Protein AF-A0A1A8HUF0-F1 (afdb_monomer)

Structure (mmCIF, N/CA/C/O backbone):
data_AF-A0A1A8HUF0-F1
#
_entry.id   AF-A0A1A8HUF0-F1
#
loop_
_atom_site.group_PDB
_atom_site.id
_atom_site.type_symbol
_atom_site.label_atom_id
_atom_site.label_alt_id
_atom_site.label_comp_id
_atom_site.label_asym_id
_atom_site.label_entity_id
_atom_site.label_seq_id
_atom_site.pdbx_PDB_ins_code
_atom_site.Cartn_x
_atom_site.Cartn_y
_atom_site.Cartn_z
_atom_site.occupancy
_atom_site.B_iso_or_equiv
_atom_site.auth_seq_id
_atom_site.auth_comp_id
_atom_site.auth_asym_id
_atom_site.auth_atom_id
_atom_site.pdbx_PDB_model_num
ATOM 1 N N . ALA A 1 1 ? -18.114 23.692 27.454 1.00 55.59 1 ALA A N 1
ATOM 2 C CA . ALA A 1 1 ? -18.028 2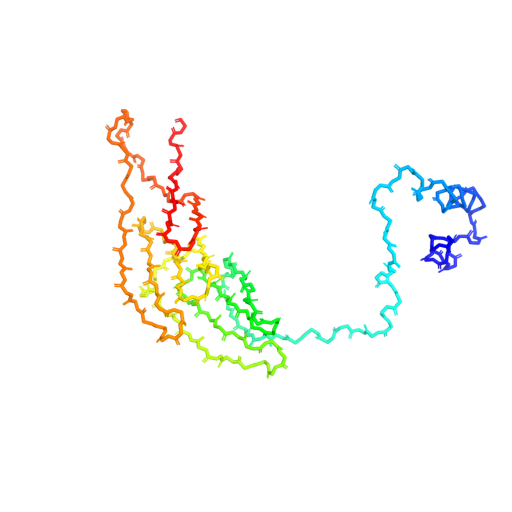3.137 28.823 1.00 55.59 1 ALA A CA 1
ATOM 3 C C . ALA A 1 1 ? -17.312 21.784 28.820 1.00 55.59 1 ALA A C 1
ATOM 5 O O . ALA A 1 1 ? -17.482 21.000 29.747 1.00 55.59 1 ALA A O 1
ATOM 6 N N . GLU A 1 2 ? -16.514 21.499 27.787 1.00 64.94 2 GLU A N 1
ATOM 7 C CA . GLU A 1 2 ? -15.823 20.215 27.661 1.00 64.94 2 GLU A CA 1
ATOM 8 C C . GLU A 1 2 ? -14.439 20.273 28.305 1.00 64.94 2 GLU A C 1
ATOM 10 O O . GLU A 1 2 ? -13.987 19.285 28.876 1.00 64.94 2 GLU A O 1
ATOM 15 N N . LEU A 1 3 ? -13.763 21.427 28.277 1.00 64.06 3 LEU A N 1
ATOM 16 C CA . LEU A 1 3 ? -12.395 21.538 28.787 1.00 64.06 3 LEU A CA 1
ATOM 17 C C . LEU A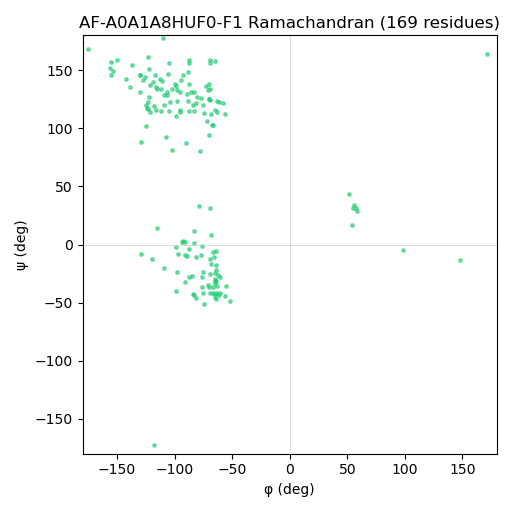 1 3 ? -12.330 21.424 30.315 1.00 64.06 3 LEU A C 1
ATOM 19 O O . LEU A 1 3 ? -11.409 20.805 30.847 1.00 64.06 3 LEU A O 1
ATOM 23 N N . GLN A 1 4 ? -13.320 21.966 31.031 1.00 59.22 4 GLN A N 1
ATOM 24 C CA . GLN A 1 4 ? -13.385 21.842 32.491 1.00 59.22 4 GLN A CA 1
ATOM 25 C C . GLN A 1 4 ? -13.632 20.412 32.968 1.00 59.22 4 GLN A C 1
ATOM 27 O O . GLN A 1 4 ? -13.014 19.979 33.940 1.00 59.22 4 GLN A O 1
ATOM 32 N N . GLN A 1 5 ? -14.534 19.693 32.297 1.00 61.38 5 GLN A N 1
ATOM 33 C CA . GLN A 1 5 ? -14.878 18.314 32.645 1.00 61.38 5 GLN A CA 1
ATOM 34 C C . GLN A 1 5 ? -13.690 17.376 32.404 1.00 61.38 5 GLN A C 1
ATOM 36 O O . GLN A 1 5 ? -13.431 16.493 33.216 1.00 61.38 5 GLN A O 1
ATOM 41 N N . ARG A 1 6 ? -12.907 17.634 31.348 1.00 64.12 6 ARG A N 1
ATOM 42 C CA . ARG A 1 6 ? -11.728 16.839 30.965 1.00 64.12 6 ARG A CA 1
ATOM 43 C C . ARG A 1 6 ? -10.545 16.924 31.931 1.00 64.12 6 ARG A C 1
ATOM 45 O O . ARG A 1 6 ? -9.652 16.089 31.851 1.00 64.12 6 ARG A O 1
ATOM 52 N N . LEU A 1 7 ? -10.502 17.920 32.815 1.00 64.44 7 LEU A N 1
ATOM 53 C CA . LEU A 1 7 ? -9.370 18.161 33.718 1.00 64.44 7 LEU A CA 1
ATOM 54 C C . LEU A 1 7 ? -9.737 17.975 35.203 1.00 64.44 7 LEU A C 1
ATOM 56 O O . LEU A 1 7 ? -8.982 18.383 36.087 1.00 64.44 7 LEU A O 1
ATOM 60 N N . LEU A 1 8 ? -10.882 17.360 35.516 1.00 60.31 8 LEU A N 1
ATOM 61 C CA . LEU A 1 8 ? -11.202 16.964 36.891 1.00 60.31 8 LEU A CA 1
ATOM 62 C C . LEU A 1 8 ? -10.341 15.759 37.312 1.00 60.31 8 LEU A C 1
ATOM 64 O O . LEU A 1 8 ? -10.180 14.833 36.522 1.00 60.31 8 LEU A O 1
ATOM 68 N N . PRO A 1 9 ? -9.772 15.746 38.537 1.00 57.47 9 PRO A N 1
ATOM 69 C CA . PRO A 1 9 ? -10.001 16.662 39.665 1.00 57.47 9 PRO A CA 1
ATOM 70 C C . PRO A 1 9 ? -9.032 17.865 39.735 1.00 57.47 9 PRO A C 1
ATOM 72 O O . PRO A 1 9 ? -9.100 18.666 40.661 1.00 57.47 9 PRO A O 1
ATOM 75 N N . VAL A 1 10 ? -8.122 18.035 38.773 1.00 62.53 10 VAL A N 1
ATOM 76 C CA . VAL A 1 10 ? -7.054 19.060 38.803 1.00 62.53 10 VAL A CA 1
ATOM 77 C C . VAL A 1 10 ? -7.605 20.494 38.747 1.00 62.53 10 VAL A C 1
ATOM 79 O O . VAL A 1 10 ? -7.037 21.416 39.327 1.00 62.53 10 VAL A O 1
ATOM 82 N N . VAL A 1 11 ? -8.755 20.707 38.104 1.00 62.25 11 VAL A N 1
ATOM 83 C CA . VAL A 1 11 ? -9.382 22.040 37.998 1.00 62.25 11 VAL A CA 1
ATOM 84 C C . VAL A 1 11 ? -9.924 22.547 39.339 1.00 62.25 11 VAL A C 1
ATOM 86 O O . VAL A 1 11 ? -10.020 23.760 39.536 1.00 62.25 11 VAL A O 1
ATOM 89 N N . THR A 1 12 ? -10.262 21.664 40.287 1.00 65.00 12 THR A N 1
ATOM 90 C CA . THR A 1 12 ? -10.817 22.095 41.583 1.00 65.00 12 THR A CA 1
ATOM 91 C C . THR A 1 12 ? -9.760 22.675 42.515 1.00 65.00 12 THR A C 1
ATOM 93 O O . THR A 1 12 ? -10.102 23.478 43.378 1.00 65.00 12 THR A O 1
ATOM 96 N N . SER A 1 13 ? -8.485 22.322 42.331 1.00 78.06 13 SER A N 1
ATOM 97 C CA . SER A 1 13 ? -7.373 22.834 43.141 1.00 78.06 13 SER A CA 1
ATOM 98 C C . SER A 1 13 ? -6.753 24.126 42.593 1.00 78.06 13 SER A C 1
ATOM 100 O O . SER A 1 13 ? -5.974 24.767 43.296 1.00 78.06 13 SER A O 1
ATOM 102 N N . LEU A 1 14 ? -7.106 24.549 41.369 1.00 79.50 14 LEU A N 1
ATOM 103 C CA . LEU A 1 14 ? -6.490 25.692 40.680 1.00 79.50 14 LEU A CA 1
ATOM 104 C C . LEU A 1 14 ? -7.540 26.692 40.146 1.00 79.50 14 LEU A C 1
ATOM 106 O O . LEU A 1 14 ? -7.931 26.632 38.977 1.00 79.50 14 LEU A O 1
ATOM 110 N N . PRO A 1 15 ? -7.972 27.679 40.956 1.00 77.81 15 PRO A N 1
ATOM 111 C CA . PRO A 1 15 ? -9.069 28.586 40.598 1.00 77.81 15 PRO A CA 1
ATOM 112 C C . PRO A 1 15 ? -8.766 29.503 39.401 1.00 77.81 15 PRO A C 1
ATOM 114 O O . PRO A 1 15 ? -9.666 29.808 38.621 1.00 77.81 15 PRO A O 1
ATOM 117 N N . LYS A 1 16 ? -7.503 29.905 39.201 1.00 79.50 16 LYS A N 1
ATOM 118 C CA . LYS A 1 16 ? -7.096 30.712 38.033 1.00 79.50 16 LYS A CA 1
ATOM 119 C C . LYS A 1 16 ? -7.155 29.913 36.728 1.00 79.50 16 LYS A C 1
ATOM 121 O O . LYS A 1 16 ? -7.645 30.420 35.725 1.00 79.50 16 LYS A O 1
ATOM 126 N N . LEU A 1 17 ? -6.714 28.652 36.761 1.00 77.19 17 LEU A N 1
ATOM 127 C CA . LEU A 1 17 ? -6.810 27.735 35.622 1.00 77.19 17 LEU A CA 1
ATOM 128 C C . LEU A 1 17 ? -8.278 27.469 35.272 1.00 77.19 17 LEU A C 1
ATOM 130 O O . LEU A 1 17 ? -8.655 27.517 34.108 1.00 77.19 17 LEU A O 1
ATOM 134 N N . ARG A 1 18 ? -9.128 27.275 36.288 1.00 76.50 18 ARG A N 1
ATOM 135 C CA . ARG A 1 18 ? -10.574 27.105 36.108 1.00 76.50 18 ARG A CA 1
ATOM 136 C C . ARG A 1 18 ? -11.220 28.275 35.366 1.00 76.50 18 ARG A C 1
ATOM 138 O O . ARG A 1 18 ? -12.048 28.027 34.494 1.00 76.50 18 ARG A O 1
ATOM 145 N N . HIS A 1 19 ? -10.861 29.513 35.715 1.00 78.19 19 HIS A N 1
ATOM 146 C CA . HIS A 1 19 ? -11.383 30.715 35.060 1.00 78.19 19 HIS A CA 1
ATOM 147 C C . HIS A 1 19 ? -10.961 30.788 33.591 1.00 78.19 19 HIS A C 1
ATOM 149 O O . HIS A 1 19 ? -11.802 30.976 32.719 1.00 78.19 19 HIS A O 1
ATOM 155 N N . LEU A 1 20 ? -9.679 30.549 33.314 1.00 76.56 20 LEU A N 1
ATOM 156 C CA . LEU A 1 20 ? -9.152 30.541 31.951 1.00 76.56 20 LEU A CA 1
ATOM 157 C C . LEU A 1 20 ? -9.834 29.466 31.087 1.00 76.56 20 LEU A C 1
ATOM 159 O O . LEU A 1 20 ? -10.235 29.737 29.962 1.00 76.56 20 LEU A O 1
ATOM 163 N N . LEU A 1 21 ? -10.064 28.270 31.641 1.00 72.81 21 LEU A N 1
ATOM 164 C CA . LEU A 1 21 ? -10.792 27.201 30.952 1.00 72.81 21 LEU A CA 1
ATOM 165 C C . LEU A 1 21 ? -12.267 27.556 30.682 1.00 72.81 21 LEU A C 1
ATOM 167 O O . LEU A 1 21 ? -12.787 27.139 29.651 1.00 72.81 21 LEU A O 1
ATOM 171 N N . LEU A 1 22 ? -12.936 28.332 31.555 1.00 74.81 22 LEU A N 1
ATOM 172 C CA . LEU A 1 22 ? -14.301 28.837 31.297 1.00 74.81 22 LEU A CA 1
ATOM 173 C C . LEU A 1 22 ? -14.335 29.795 30.115 1.00 74.81 22 LEU A C 1
ATOM 175 O O . LEU A 1 22 ? -15.232 29.705 29.279 1.00 74.81 22 LEU A O 1
ATOM 179 N N . GLU A 1 23 ? -13.381 30.719 30.061 1.00 75.88 23 GLU A N 1
ATOM 180 C CA . GLU A 1 23 ? -13.277 31.679 28.964 1.00 75.88 23 GLU A CA 1
ATOM 181 C C . GLU A 1 23 ? -12.963 30.958 27.650 1.00 75.88 23 GLU A C 1
ATOM 183 O O . GLU A 1 23 ? -13.629 31.201 26.644 1.00 75.88 23 GLU A O 1
ATOM 188 N N . CYS A 1 24 ? -12.058 29.973 27.672 1.00 73.00 24 CYS A N 1
ATOM 189 C CA . CYS A 1 24 ? -11.787 29.116 26.519 1.00 73.00 24 CYS A CA 1
ATOM 190 C C . CYS A 1 24 ? -13.018 28.308 26.074 1.00 73.00 24 CYS A C 1
ATOM 192 O O . CYS A 1 24 ? -13.292 28.239 24.881 1.00 73.00 24 CYS A O 1
ATOM 194 N N . ASP A 1 25 ? -13.785 27.722 27.000 1.00 73.88 25 ASP A N 1
ATOM 195 C CA . ASP A 1 25 ? -15.024 26.996 26.679 1.00 73.88 25 ASP A CA 1
ATOM 196 C C . ASP A 1 25 ? -16.111 27.921 26.086 1.00 73.88 25 ASP A C 1
ATOM 198 O O . ASP A 1 25 ? -16.929 27.470 25.283 1.00 73.88 25 ASP A O 1
ATOM 202 N N . LYS A 1 26 ? -16.150 29.198 26.492 1.00 76.31 26 LYS A N 1
ATOM 203 C CA . LYS A 1 26 ? -17.164 30.182 26.072 1.00 76.31 26 LYS A CA 1
ATOM 204 C C . LYS A 1 26 ? -16.838 30.845 24.733 1.00 76.31 26 LYS A C 1
ATOM 206 O O . LYS A 1 26 ? -17.740 31.059 23.920 1.00 76.31 26 LYS A O 1
ATOM 211 N N . ASP A 1 27 ? -15.576 31.205 24.528 1.00 76.50 27 ASP A N 1
ATOM 212 C CA . ASP A 1 27 ? -15.143 32.009 23.384 1.00 76.50 27 ASP A CA 1
ATOM 213 C C . ASP A 1 27 ? -14.331 31.207 22.360 1.00 76.50 27 ASP A C 1
ATOM 215 O O . ASP A 1 27 ? -14.322 31.562 21.183 1.00 76.50 27 ASP A O 1
ATOM 219 N N . GLY A 1 28 ? -13.749 30.069 22.749 1.00 72.06 28 GLY A N 1
ATOM 220 C CA . GLY A 1 28 ? -13.034 29.159 21.849 1.00 72.06 28 GLY A CA 1
ATOM 221 C C . GLY A 1 28 ? -13.838 28.758 20.606 1.00 72.06 28 GLY A C 1
ATOM 222 O O . GLY A 1 28 ? -13.325 28.929 19.505 1.00 72.06 28 GLY A O 1
ATOM 223 N N . PRO A 1 29 ? -15.114 28.334 20.715 1.00 71.06 29 PRO A N 1
ATOM 224 C CA . PRO A 1 29 ? -15.922 27.971 19.545 1.00 71.06 29 PRO A CA 1
ATOM 225 C C . PRO A 1 29 ? -16.209 29.123 18.569 1.00 71.06 29 PRO A C 1
ATOM 227 O O . PRO A 1 29 ? -16.606 28.874 17.435 1.00 71.06 29 PRO A O 1
ATOM 230 N N . LYS A 1 30 ? -16.048 30.384 18.997 1.00 74.88 30 LYS A N 1
ATOM 231 C CA . LYS A 1 30 ? -16.285 31.566 18.151 1.00 74.88 30 LYS A CA 1
ATOM 232 C C . LYS A 1 30 ? -15.052 31.975 17.350 1.00 74.88 30 LYS A C 1
ATOM 234 O O . LYS A 1 30 ? -15.201 32.578 16.293 1.00 74.88 30 LYS A O 1
ATOM 239 N N . TYR A 1 31 ? -13.856 31.685 17.865 1.00 74.44 31 TYR A N 1
ATOM 240 C CA . TYR A 1 31 ? -12.591 32.179 17.309 1.00 74.44 31 TYR A CA 1
ATOM 241 C C . TYR A 1 31 ? -11.633 31.066 16.861 1.00 74.44 31 TYR A C 1
ATOM 243 O O . TYR A 1 31 ? -10.670 31.348 16.152 1.00 74.44 31 TYR A O 1
ATOM 251 N N . CYS A 1 32 ? -11.896 29.807 17.223 1.00 65.00 32 CYS A N 1
ATOM 252 C CA . CYS A 1 32 ? -11.101 28.652 16.817 1.00 65.00 32 CYS A CA 1
ATOM 253 C C . CYS A 1 32 ? -11.873 27.792 15.808 1.00 65.00 32 CYS A C 1
ATOM 255 O O . CYS A 1 32 ? -12.991 27.359 16.070 1.00 65.00 32 CYS A O 1
ATOM 257 N N . SER A 1 33 ? -11.241 27.481 14.674 1.00 57.59 33 SER A N 1
ATOM 258 C CA . SER A 1 33 ? -11.782 26.589 13.635 1.00 57.59 33 SER A CA 1
ATOM 259 C C . SER A 1 33 ? -11.696 25.101 13.992 1.00 57.59 33 SER A C 1
ATOM 261 O O . SER A 1 33 ? -12.263 24.265 13.293 1.00 57.59 33 SER A O 1
ATOM 263 N N . ILE A 1 34 ? -10.993 24.760 15.076 1.00 55.88 34 ILE A N 1
ATOM 264 C CA . ILE A 1 34 ? -10.797 23.389 15.544 1.00 55.88 34 ILE A CA 1
ATOM 265 C C . ILE A 1 34 ? -11.260 23.324 16.996 1.00 55.88 34 ILE A C 1
ATOM 267 O O . ILE A 1 34 ? -10.554 23.750 17.910 1.00 55.88 34 ILE A O 1
ATOM 271 N N . VAL A 1 35 ? -12.460 22.789 17.200 1.00 61.34 35 VAL A N 1
ATOM 272 C CA . VAL A 1 35 ? -12.971 22.426 18.522 1.00 61.34 35 VAL A CA 1
ATOM 273 C C . VAL A 1 35 ? -12.892 20.903 18.621 1.00 61.34 35 VAL A C 1
ATOM 275 O O . VAL A 1 35 ? -13.554 20.219 17.841 1.00 61.34 35 VAL A O 1
ATOM 278 N N . PRO A 1 36 ? -12.074 20.332 19.519 1.00 54.34 36 PRO A N 1
ATOM 279 C CA . PRO A 1 36 ? -12.046 18.890 19.714 1.00 54.34 36 PRO A CA 1
ATOM 280 C C . PRO A 1 36 ? -13.351 18.451 20.395 1.00 54.34 36 PRO A C 1
ATOM 282 O O . PRO A 1 36 ? -13.436 18.491 21.617 1.00 54.34 36 PRO A O 1
ATOM 285 N N . LEU A 1 37 ? -14.344 18.031 19.602 1.00 54.88 37 LEU A N 1
ATOM 286 C CA . LEU A 1 37 ? -15.705 17.650 20.030 1.00 54.88 37 LEU A CA 1
ATOM 287 C C . LEU A 1 37 ? -15.789 16.344 20.838 1.00 54.88 37 LEU A C 1
ATOM 289 O O . LEU A 1 37 ? -16.830 16.035 21.403 1.00 54.88 37 LEU A O 1
ATOM 293 N N . HIS A 1 38 ? -14.714 15.555 20.867 1.00 53.59 38 HIS A N 1
ATOM 294 C CA . HIS A 1 38 ? -14.639 14.336 21.665 1.00 53.59 38 HIS A CA 1
ATOM 295 C C . HIS A 1 38 ? -13.358 14.326 22.491 1.00 53.59 38 HIS A C 1
ATOM 297 O O . HIS A 1 38 ? -12.261 14.588 21.990 1.00 53.59 38 HIS A O 1
ATOM 303 N N . SER A 1 39 ? -13.506 14.028 23.781 1.00 52.97 39 SER A N 1
ATOM 304 C CA . SER A 1 39 ? -12.382 13.716 24.651 1.00 52.97 39 SER A CA 1
ATOM 305 C C . SER A 1 39 ? -11.832 12.356 24.241 1.00 52.97 39 SER A C 1
ATOM 307 O O . SER A 1 39 ? -12.562 11.369 24.278 1.00 52.97 39 SER A O 1
ATOM 309 N N . SER A 1 40 ? -10.537 12.261 23.940 1.00 53.94 40 SER A N 1
ATOM 310 C CA . SER A 1 40 ? -9.867 10.957 23.845 1.00 53.94 40 SER A CA 1
ATOM 311 C C . SER A 1 40 ? -9.831 10.214 25.191 1.00 53.94 40 SER A C 1
ATOM 313 O O . SER A 1 40 ? -9.359 9.083 25.236 1.00 53.94 40 SER A O 1
ATOM 315 N N . MET A 1 41 ? -10.289 10.843 26.287 1.00 53.00 41 MET A N 1
ATOM 316 C CA . MET A 1 41 ? -10.268 10.286 27.645 1.00 53.00 41 MET A CA 1
ATOM 317 C C . MET A 1 41 ? -11.581 9.632 28.101 1.00 53.00 41 MET A C 1
ATOM 319 O O . MET A 1 41 ? -11.563 8.978 29.135 1.00 53.00 41 MET A O 1
ATOM 323 N N . ASP A 1 42 ? -12.687 9.741 27.351 1.00 48.06 42 ASP A N 1
ATOM 324 C CA . ASP A 1 42 ? -13.927 8.992 27.670 1.00 48.06 42 ASP A CA 1
ATOM 325 C C . ASP A 1 42 ? -13.917 7.555 27.131 1.00 48.06 42 ASP A C 1
ATOM 327 O O . ASP A 1 42 ? -14.855 6.776 27.315 1.00 48.06 42 ASP A O 1
ATOM 331 N N . VAL A 1 43 ? -12.816 7.166 26.494 1.00 5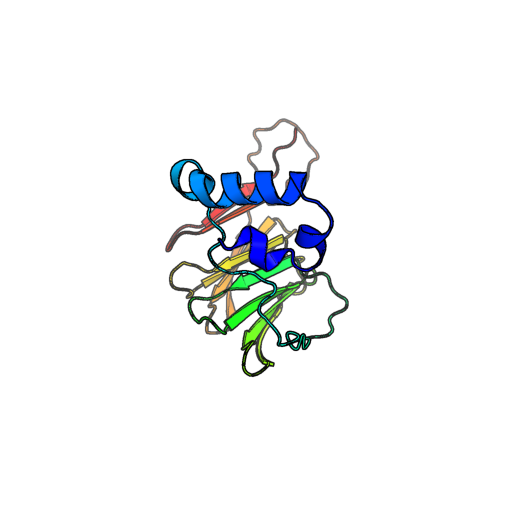3.25 43 VAL A N 1
ATOM 332 C CA . VAL A 1 43 ? -12.577 5.795 26.075 1.00 53.25 43 VAL A CA 1
ATOM 333 C C . VAL A 1 43 ? -12.141 4.998 27.310 1.00 53.25 43 VAL A C 1
ATOM 335 O O . VAL A 1 43 ? -10.962 4.776 27.556 1.00 53.25 43 VAL A O 1
ATOM 338 N N . THR A 1 44 ? -13.116 4.584 28.123 1.00 54.53 44 THR A N 1
ATOM 339 C CA . THR A 1 44 ? -12.911 3.681 29.275 1.00 54.53 44 THR A CA 1
ATOM 340 C C . THR A 1 44 ? -12.485 2.270 28.860 1.00 54.53 44 THR A C 1
ATOM 342 O O . THR A 1 44 ? -12.135 1.459 29.717 1.00 54.53 44 THR A O 1
ATOM 345 N N . TYR A 1 45 ? -12.472 1.968 27.556 1.00 59.53 45 TYR A N 1
ATOM 346 C CA . TYR A 1 45 ? -11.877 0.746 27.032 1.00 59.53 45 TYR A CA 1
ATOM 347 C C . TYR A 1 45 ? -10.389 0.980 26.749 1.00 59.53 45 TYR A C 1
ATOM 349 O O . TYR A 1 45 ? -10.002 1.876 26.002 1.00 59.53 45 TYR A O 1
ATOM 357 N N . SER A 1 46 ? -9.525 0.167 27.350 1.00 63.38 46 SER A N 1
ATOM 358 C CA . SER A 1 46 ? -8.145 0.055 26.894 1.00 63.38 46 SER A CA 1
ATOM 359 C C . SER A 1 46 ? -8.176 -0.550 25.489 1.00 63.38 46 SER A C 1
ATOM 361 O O . SER A 1 46 ? -8.620 -1.697 25.372 1.00 63.38 46 SER A O 1
ATOM 363 N N . PRO A 1 47 ? -7.745 0.157 24.426 1.00 68.00 47 PRO A N 1
ATOM 364 C CA . PRO A 1 47 ? -7.720 -0.437 23.105 1.00 68.00 47 PRO A CA 1
ATOM 365 C C . PRO A 1 47 ? -6.857 -1.682 23.121 1.00 68.00 47 PRO A C 1
ATOM 367 O O . PRO A 1 47 ? -5.685 -1.627 23.498 1.00 68.00 47 PRO A O 1
ATOM 370 N N . GLU A 1 48 ? -7.458 -2.810 22.753 1.00 69.56 48 GLU A N 1
ATOM 371 C CA . GLU A 1 48 ? -6.742 -4.066 22.631 1.00 69.56 48 GLU A CA 1
ATOM 372 C C . GLU A 1 48 ? -5.769 -3.924 21.456 1.00 69.56 48 GLU A C 1
ATOM 374 O O . GLU A 1 48 ? -6.153 -3.901 20.288 1.00 69.56 48 GLU A O 1
ATOM 379 N N . ARG A 1 49 ? -4.487 -3.718 21.769 1.00 75.56 49 ARG A N 1
ATOM 380 C CA . ARG A 1 49 ? -3.430 -3.547 20.768 1.00 75.56 49 ARG A CA 1
ATOM 381 C C . ARG A 1 49 ? -2.848 -4.906 20.441 1.00 75.56 49 ARG A C 1
ATOM 383 O O . ARG A 1 49 ? -1.880 -5.339 21.062 1.00 75.56 49 ARG A O 1
ATOM 390 N N . LEU A 1 50 ? -3.460 -5.575 19.476 1.00 78.44 50 LEU A N 1
ATOM 391 C CA . LEU A 1 50 ? -2.995 -6.872 19.007 1.00 78.44 50 LEU A CA 1
ATOM 392 C C . LEU A 1 50 ? -2.099 -6.689 17.777 1.00 78.44 50 LEU A C 1
ATOM 394 O O . LEU A 1 50 ? -2.475 -5.963 16.855 1.00 78.44 50 LEU A O 1
ATOM 398 N N . PRO A 1 51 ? -0.911 -7.316 17.743 1.00 82.88 51 PRO A N 1
ATOM 399 C CA . PRO A 1 51 ? -0.046 -7.248 16.576 1.00 82.88 51 PRO A CA 1
ATOM 400 C C . PRO A 1 51 ? -0.655 -8.046 15.417 1.00 82.88 51 PRO A C 1
ATOM 402 O O . PRO A 1 51 ? -1.129 -9.164 15.612 1.00 82.88 51 PRO A O 1
ATOM 405 N 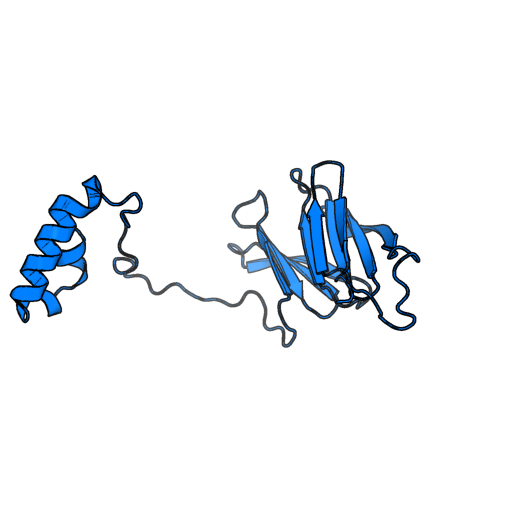N . LEU A 1 52 ? -0.594 -7.493 14.202 1.00 81.88 52 LEU A N 1
ATOM 406 C CA . LEU A 1 52 ? -0.923 -8.234 12.976 1.00 81.88 52 LEU A CA 1
ATOM 407 C C . LEU A 1 52 ? 0.216 -9.185 12.580 1.00 81.88 52 LEU A C 1
ATOM 409 O O . LEU A 1 52 ? -0.022 -10.293 12.116 1.00 81.88 52 LEU A O 1
ATOM 413 N N . CYS A 1 53 ? 1.466 -8.767 12.795 1.00 78.38 53 CYS A N 1
ATOM 414 C CA . CYS A 1 53 ? 2.654 -9.564 12.515 1.00 78.38 53 CYS A CA 1
ATOM 415 C C . CYS A 1 53 ? 3.813 -9.133 13.423 1.00 78.38 53 CYS A C 1
ATOM 417 O O . CYS A 1 53 ? 3.924 -7.961 13.788 1.00 78.38 53 CYS A O 1
ATOM 419 N N . SER A 1 54 ? 4.698 -10.072 13.752 1.00 76.06 54 SER A N 1
ATOM 420 C CA . SER A 1 54 ? 5.991 -9.809 14.382 1.00 76.06 54 SER A CA 1
ATOM 421 C C . SER A 1 54 ? 7.094 -9.897 13.324 1.00 76.06 54 SER A C 1
ATOM 423 O O . SER A 1 54 ? 7.743 -10.933 13.179 1.00 76.06 54 SER A O 1
ATOM 425 N N . SER A 1 55 ? 7.279 -8.826 12.551 1.00 78.94 55 SER A N 1
ATOM 426 C CA . SER A 1 55 ? 8.431 -8.697 11.652 1.00 78.94 55 SER A CA 1
ATOM 427 C C . SER A 1 55 ? 9.554 -7.933 12.347 1.00 78.94 55 SER A C 1
ATOM 429 O O . SER A 1 55 ? 9.300 -6.979 13.079 1.00 78.94 55 SER A O 1
ATOM 431 N N . TYR A 1 56 ? 10.797 -8.351 12.113 1.00 83.31 56 TYR A N 1
ATOM 432 C CA . TYR A 1 56 ? 11.998 -7.633 12.553 1.00 83.31 56 TYR A CA 1
ATOM 433 C C . TYR A 1 56 ? 12.456 -6.584 11.526 1.00 83.31 56 TYR A C 1
ATOM 435 O O . TYR A 1 56 ? 13.422 -5.865 11.772 1.00 83.31 56 TYR A O 1
ATOM 443 N N . MET A 1 57 ? 11.784 -6.510 10.373 1.00 88.75 57 MET A N 1
ATOM 444 C CA . MET A 1 57 ? 12.073 -5.547 9.311 1.00 88.75 57 MET A CA 1
ATOM 445 C C . MET A 1 57 ? 11.300 -4.249 9.524 1.00 88.75 57 MET A C 1
ATOM 447 O O . MET A 1 57 ? 10.190 -4.247 10.061 1.00 88.75 57 MET A O 1
ATOM 451 N N . GLN A 1 58 ? 11.894 -3.139 9.088 1.00 91.88 58 GLN A N 1
ATOM 452 C CA . GLN A 1 58 ? 11.291 -1.823 9.218 1.00 91.88 58 GLN A CA 1
ATOM 453 C C . GLN A 1 58 ? 10.067 -1.695 8.304 1.00 91.88 58 GLN A C 1
ATOM 455 O O . GLN A 1 58 ? 10.112 -2.039 7.122 1.00 91.88 58 GLN A O 1
ATOM 460 N N . ILE A 1 59 ? 8.972 -1.170 8.861 1.00 94.75 59 ILE A N 1
ATOM 461 C CA . ILE A 1 59 ? 7.801 -0.768 8.081 1.00 94.75 59 ILE A CA 1
ATOM 462 C C . ILE A 1 59 ? 8.143 0.542 7.376 1.00 94.75 59 ILE A C 1
ATOM 464 O O . ILE A 1 59 ? 8.446 1.541 8.028 1.00 94.75 59 ILE A O 1
ATOM 468 N N . VAL A 1 60 ? 8.085 0.521 6.049 1.00 94.88 60 VAL A N 1
ATOM 469 C CA . VAL A 1 60 ? 8.281 1.703 5.204 1.00 94.88 60 VAL A CA 1
ATOM 470 C C . VAL A 1 60 ? 6.991 2.505 5.149 1.00 94.88 60 VAL A C 1
ATOM 472 O O . VAL A 1 60 ? 7.003 3.719 5.327 1.00 94.88 60 VAL A O 1
ATOM 475 N N . GLU A 1 61 ? 5.865 1.826 4.929 1.00 95.56 61 GLU A N 1
ATOM 476 C CA . GLU A 1 61 ? 4.585 2.495 4.742 1.00 95.56 61 GLU A CA 1
ATOM 477 C C . GLU A 1 61 ? 3.401 1.591 5.094 1.00 95.56 61 GLU A C 1
ATOM 479 O O . GLU A 1 61 ? 3.432 0.379 4.871 1.00 95.56 61 GLU A O 1
ATOM 484 N N . ILE A 1 62 ? 2.342 2.208 5.627 1.00 96.12 62 ILE A N 1
ATOM 485 C CA . ILE A 1 62 ? 1.029 1.592 5.819 1.00 96.12 62 ILE A CA 1
ATOM 486 C C . ILE A 1 62 ? 0.034 2.387 4.978 1.00 96.12 62 ILE A C 1
ATOM 488 O O . ILE A 1 62 ? -0.144 3.585 5.196 1.00 96.12 62 ILE A O 1
ATOM 492 N N . LEU A 1 63 ? -0.608 1.719 4.026 1.00 96.38 63 LEU A N 1
ATOM 493 C CA . LEU A 1 63 ? -1.526 2.330 3.076 1.00 96.38 63 LEU A CA 1
ATOM 494 C C . LEU A 1 63 ? -2.940 1.764 3.284 1.00 96.38 63 LEU A C 1
ATOM 496 O O . LEU A 1 63 ? -3.139 0.561 3.092 1.00 96.38 63 LEU A O 1
ATOM 500 N N . PRO A 1 64 ? -3.926 2.586 3.683 1.00 96.44 64 PRO A N 1
ATOM 501 C CA . PRO A 1 64 ? -5.316 2.152 3.746 1.00 96.44 64 PRO A CA 1
ATOM 502 C C . PRO A 1 64 ? -5.879 1.925 2.342 1.00 96.44 64 PRO A C 1
ATOM 504 O O . PRO A 1 64 ? -5.380 2.490 1.366 1.00 96.44 64 PRO A O 1
ATOM 507 N N . THR A 1 65 ? -6.943 1.131 2.268 1.00 96.56 65 THR A N 1
ATOM 508 C CA . THR A 1 65 ? -7.695 0.916 1.029 1.00 96.56 65 THR A CA 1
ATOM 509 C C . THR A 1 65 ? -9.086 1.560 1.083 1.00 96.56 65 THR A C 1
ATOM 511 O O . THR A 1 65 ? -9.490 2.106 2.111 1.00 96.56 65 THR A O 1
ATOM 514 N N . LEU A 1 66 ? -9.850 1.476 -0.007 1.00 95.69 66 LEU A N 1
ATOM 515 C CA . LEU A 1 66 ? -11.268 1.836 -0.063 1.00 95.69 66 LEU A CA 1
ATOM 516 C C . LEU A 1 66 ? -12.109 0.955 0.871 1.00 95.69 66 LEU A C 1
ATOM 518 O O . LEU A 1 66 ? -13.163 1.390 1.338 1.00 95.69 66 LEU A O 1
ATOM 522 N N . ALA A 1 67 ? -11.655 -0.269 1.158 1.00 95.44 67 ALA A N 1
ATOM 523 C CA . ALA A 1 67 ? -12.243 -1.104 2.192 1.00 95.44 67 ALA A CA 1
ATOM 524 C C . ALA A 1 67 ? -11.688 -0.689 3.573 1.00 95.44 67 ALA A C 1
ATOM 526 O O . ALA A 1 67 ? -10.480 -0.771 3.801 1.00 95.44 67 ALA A O 1
ATOM 527 N N . PRO A 1 68 ? -12.546 -0.297 4.533 1.00 93.62 68 PRO A N 1
ATOM 528 C CA . PRO A 1 68 ? -12.107 0.343 5.778 1.00 93.62 68 PRO A CA 1
ATOM 529 C C . PRO A 1 68 ? -11.251 -0.561 6.676 1.00 93.62 68 PRO A C 1
ATOM 531 O O . PRO A 1 68 ? -10.450 -0.060 7.461 1.00 93.62 68 PRO A O 1
ATOM 534 N N . ASN A 1 69 ? -11.403 -1.881 6.544 1.00 95.19 69 ASN A N 1
ATOM 535 C CA . ASN A 1 69 ? -10.709 -2.863 7.377 1.00 95.19 69 ASN A CA 1
ATOM 536 C C . ASN A 1 69 ? -9.477 -3.448 6.681 1.00 95.19 69 ASN A C 1
ATOM 538 O O . ASN A 1 69 ? -8.782 -4.262 7.282 1.00 95.19 69 ASN A O 1
ATOM 542 N N . ILE A 1 70 ? -9.197 -3.055 5.432 1.00 96.62 70 ILE A N 1
ATOM 543 C CA . ILE A 1 70 ? -8.073 -3.586 4.664 1.00 96.62 70 ILE A CA 1
ATOM 544 C C . ILE A 1 70 ? -6.956 -2.550 4.569 1.00 96.62 70 ILE A C 1
ATOM 546 O O . ILE A 1 70 ? -7.169 -1.412 4.142 1.00 96.62 70 ILE A O 1
ATOM 550 N N . VAL A 1 71 ? -5.746 -2.978 4.926 1.00 96.94 71 VAL A N 1
ATOM 551 C CA . VAL A 1 71 ? -4.525 -2.167 4.852 1.00 96.94 71 VAL A CA 1
ATOM 552 C C . VAL A 1 71 ? -3.414 -2.923 4.137 1.00 96.94 71 VAL A C 1
ATOM 554 O O . VAL A 1 71 ? -3.280 -4.142 4.265 1.00 96.94 71 VAL A O 1
ATOM 557 N N . LEU A 1 72 ? -2.587 -2.193 3.397 1.00 97.50 72 LEU A N 1
ATOM 558 C CA . LEU A 1 72 ? -1.328 -2.688 2.859 1.00 97.50 72 LEU A CA 1
ATOM 559 C C . LEU A 1 72 ? -0.190 -2.214 3.757 1.00 97.50 72 LEU A C 1
ATOM 561 O O . LEU A 1 72 ? -0.162 -1.063 4.181 1.00 97.50 72 LEU A O 1
ATOM 565 N N . VAL A 1 73 ? 0.763 -3.097 4.022 1.00 96.50 73 VAL A N 1
ATOM 566 C CA . VAL A 1 73 ? 1.967 -2.804 4.800 1.00 96.50 73 VAL A CA 1
ATOM 567 C C . VAL A 1 73 ? 3.168 -3.161 3.944 1.00 96.50 73 VAL A C 1
ATOM 569 O O . VAL A 1 73 ? 3.324 -4.324 3.577 1.00 96.50 73 VAL A O 1
ATOM 572 N N . ALA A 1 74 ? 4.000 -2.173 3.624 1.00 96.06 74 ALA A N 1
ATOM 573 C CA . ALA A 1 74 ? 5.273 -2.381 2.946 1.00 96.06 74 ALA A CA 1
ATOM 574 C C . ALA A 1 74 ? 6.419 -2.394 3.953 1.00 96.06 74 ALA A C 1
ATOM 576 O O . ALA A 1 74 ? 6.527 -1.512 4.810 1.00 96.06 74 ALA A O 1
ATOM 577 N N . LEU A 1 75 ? 7.289 -3.385 3.813 1.00 95.12 75 LEU A N 1
ATOM 578 C CA . LEU A 1 75 ? 8.525 -3.519 4.561 1.00 95.12 75 LEU A CA 1
ATOM 579 C C . LEU A 1 75 ? 9.719 -3.148 3.682 1.00 95.12 75 LEU A C 1
ATOM 581 O O . LEU A 1 75 ? 9.671 -3.232 2.453 1.00 95.12 75 LEU A O 1
ATOM 585 N N . GLU A 1 76 ? 10.809 -2.755 4.332 1.00 93.00 76 GLU A N 1
ATOM 586 C CA . GLU A 1 76 ? 12.047 -2.354 3.660 1.00 93.00 76 GLU A CA 1
ATOM 587 C C . GLU A 1 76 ? 12.651 -3.485 2.814 1.00 93.00 76 GLU A C 1
ATOM 589 O O . GLU A 1 76 ? 13.280 -3.221 1.796 1.00 93.00 76 GLU A O 1
ATOM 594 N N . ASP A 1 77 ? 12.415 -4.746 3.180 1.00 92.06 77 ASP A N 1
ATOM 595 C CA . ASP A 1 77 ? 12.966 -5.926 2.505 1.00 92.06 77 ASP A CA 1
ATOM 596 C C . ASP A 1 77 ? 12.283 -6.284 1.175 1.00 92.06 77 ASP A C 1
ATOM 598 O O . ASP A 1 77 ? 12.698 -7.241 0.522 1.00 92.06 77 ASP A O 1
ATOM 602 N N . GLY A 1 78 ? 11.253 -5.540 0.762 1.00 93.06 78 GLY A N 1
ATOM 603 C CA . GLY A 1 78 ? 10.480 -5.841 -0.443 1.00 93.06 78 GLY A CA 1
ATOM 604 C C . GLY A 1 78 ? 9.173 -6.588 -0.202 1.00 93.06 78 GLY A C 1
ATOM 605 O O . GLY A 1 78 ? 8.403 -6.782 -1.145 1.00 93.06 78 GLY A O 1
ATOM 606 N N . S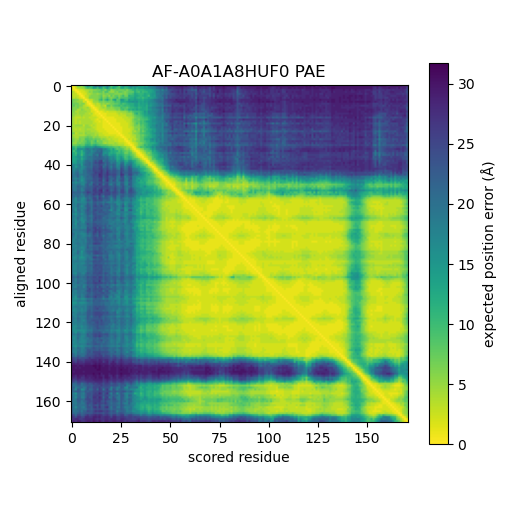ER A 1 79 ? 8.889 -6.979 1.040 1.00 94.62 79 SER A N 1
ATOM 607 C CA . SER A 1 79 ? 7.631 -7.628 1.395 1.00 94.62 79 SER A CA 1
ATOM 608 C C . SER A 1 79 ? 6.500 -6.607 1.487 1.00 94.62 79 SER A C 1
ATOM 610 O O . SER A 1 79 ? 6.572 -5.645 2.252 1.00 94.62 79 SER A O 1
ATOM 612 N N . ILE A 1 80 ? 5.414 -6.844 0.753 1.00 96.69 80 ILE A N 1
ATOM 613 C CA . ILE A 1 80 ? 4.186 -6.051 0.844 1.00 96.69 80 ILE A CA 1
ATOM 614 C C . ILE A 1 80 ? 3.029 -6.978 1.187 1.00 96.69 80 ILE A C 1
ATOM 616 O O . ILE A 1 80 ? 2.666 -7.856 0.405 1.00 96.69 80 ILE A O 1
ATOM 620 N N . SER A 1 81 ? 2.425 -6.760 2.348 1.00 96.06 81 SER A N 1
ATOM 621 C CA . SER A 1 81 ? 1.357 -7.606 2.878 1.00 96.06 81 SER A CA 1
ATOM 622 C C . SER A 1 81 ? 0.031 -6.860 2.896 1.00 96.06 81 SER A C 1
ATOM 624 O O . SER A 1 81 ? -0.038 -5.725 3.356 1.00 96.06 81 SER A O 1
ATOM 626 N N . THR A 1 82 ? -1.035 -7.503 2.423 1.00 97.12 82 THR A N 1
ATOM 627 C CA . THR A 1 82 ? -2.415 -7.019 2.559 1.00 97.12 82 THR A CA 1
ATOM 628 C C . THR A 1 82 ? -3.067 -7.711 3.749 1.00 97.12 82 THR A C 1
ATOM 630 O O . THR A 1 82 ? -3.135 -8.941 3.772 1.00 97.12 82 THR A O 1
ATOM 633 N N . TRP A 1 83 ? -3.571 -6.938 4.703 1.00 96.81 83 TRP A N 1
ATOM 634 C CA . TRP A 1 83 ? -4.188 -7.436 5.927 1.00 96.81 83 TRP A CA 1
ATOM 635 C C . TRP A 1 83 ? -5.638 -7.004 6.026 1.00 96.81 83 TRP A C 1
ATOM 637 O O . TRP A 1 83 ? -5.953 -5.851 5.744 1.00 96.81 83 TRP A O 1
ATOM 647 N N . ASP A 1 84 ? -6.481 -7.911 6.500 1.00 95.75 84 ASP A N 1
ATOM 648 C CA . ASP A 1 84 ? -7.735 -7.554 7.146 1.00 95.75 84 ASP A CA 1
ATOM 649 C C . ASP A 1 84 ? -7.462 -7.337 8.636 1.00 95.75 84 ASP A C 1
ATOM 651 O O . ASP A 1 84 ? -7.052 -8.254 9.350 1.00 95.75 84 ASP A O 1
ATOM 655 N N . VAL A 1 85 ? -7.639 -6.102 9.094 1.00 92.94 85 VAL A N 1
ATOM 656 C CA . VAL A 1 85 ? -7.323 -5.678 10.460 1.00 92.94 85 VAL A CA 1
ATOM 657 C C . VAL A 1 85 ? -8.382 -6.153 11.458 1.00 92.94 85 VAL A C 1
ATOM 659 O O . VAL A 1 85 ? -8.052 -6.395 12.617 1.00 92.94 85 VAL A O 1
ATOM 662 N N . GLU A 1 86 ? -9.632 -6.338 11.024 1.00 91.69 86 GLU A N 1
ATOM 663 C CA . GLU A 1 86 ? -10.725 -6.809 11.883 1.00 91.69 86 GLU A CA 1
ATOM 664 C C . GLU A 1 86 ? -10.569 -8.306 12.165 1.00 91.69 86 GLU A C 1
ATOM 666 O O . GLU A 1 86 ? -10.539 -8.737 13.321 1.00 91.69 86 GLU A O 1
ATOM 671 N N . SER A 1 87 ? -10.393 -9.106 11.109 1.00 92.00 87 SER A N 1
ATOM 672 C CA . SER A 1 87 ? -10.197 -10.553 11.247 1.00 92.00 87 SER A CA 1
ATOM 673 C C . SER A 1 87 ? -8.753 -10.941 11.591 1.00 92.00 87 SER A C 1
ATOM 675 O O . SER A 1 87 ? -8.496 -12.089 11.975 1.00 92.00 87 SER A O 1
ATOM 677 N N . ARG A 1 88 ? -7.815 -9.985 11.505 1.00 91.88 88 ARG A N 1
ATOM 678 C CA . ARG A 1 88 ? -6.361 -10.157 11.696 1.00 91.88 88 ARG A CA 1
ATOM 679 C C . ARG A 1 88 ? -5.758 -11.185 10.738 1.00 91.88 88 ARG A C 1
ATOM 681 O O . ARG A 1 88 ? -4.809 -11.886 11.086 1.00 91.88 88 ARG A O 1
ATOM 688 N N . GLN A 1 89 ? -6.327 -11.303 9.543 1.00 94.50 89 GLN A N 1
ATOM 689 C CA . GLN A 1 89 ? -5.893 -12.270 8.541 1.00 94.50 89 GLN A CA 1
ATOM 690 C C . GLN A 1 89 ? -4.977 -11.624 7.508 1.00 94.50 89 GLN A C 1
ATOM 692 O O . GLN A 1 89 ? -5.252 -10.538 6.991 1.00 94.50 89 GLN A O 1
ATOM 697 N N . LEU A 1 90 ? -3.902 -12.335 7.168 1.00 95.38 90 LEU A N 1
ATOM 698 C CA . LEU A 1 90 ? -3.095 -12.028 5.996 1.00 95.38 90 LEU A CA 1
ATOM 699 C C . LEU A 1 90 ? -3.877 -12.471 4.761 1.00 95.38 90 LEU A C 1
ATOM 701 O O . LEU A 1 90 ? -4.090 -13.663 4.551 1.00 95.38 90 LEU A O 1
ATOM 705 N N . LEU A 1 91 ? -4.297 -11.516 3.938 1.00 95.75 91 LEU A N 1
ATOM 706 C CA . LEU A 1 91 ? -5.048 -11.810 2.723 1.00 95.75 91 LEU A CA 1
ATOM 707 C C . LEU A 1 91 ? -4.117 -12.170 1.569 1.00 95.75 91 LEU A C 1
ATOM 709 O O . LEU A 1 91 ? -4.405 -13.086 0.801 1.00 95.75 91 LEU A O 1
ATOM 713 N N . ARG A 1 92 ? -3.024 -11.413 1.411 1.00 94.50 92 ARG A N 1
ATOM 714 C CA . ARG A 1 92 ? -2.085 -11.543 0.286 1.00 94.50 92 ARG A CA 1
ATOM 715 C C . ARG A 1 92 ? -0.701 -11.035 0.656 1.00 94.50 92 ARG A C 1
ATOM 717 O O . ARG A 1 92 ? -0.571 -10.160 1.511 1.00 94.50 92 ARG A O 1
ATOM 724 N N . GLN A 1 93 ? 0.303 -11.517 -0.067 1.00 94.31 93 GLN A N 1
ATOM 725 C CA . GLN A 1 93 ? 1.682 -11.063 0.047 1.00 94.31 93 GLN A CA 1
ATOM 726 C C . GLN A 1 93 ? 2.319 -10.946 -1.341 1.00 94.31 93 GLN A C 1
ATOM 728 O O . GLN A 1 93 ? 2.158 -11.828 -2.182 1.00 94.31 93 GLN A O 1
ATOM 733 N N . ILE A 1 94 ? 3.035 -9.849 -1.564 1.00 96.69 94 ILE A N 1
ATOM 734 C CA . ILE A 1 94 ? 3.855 -9.586 -2.745 1.00 96.69 94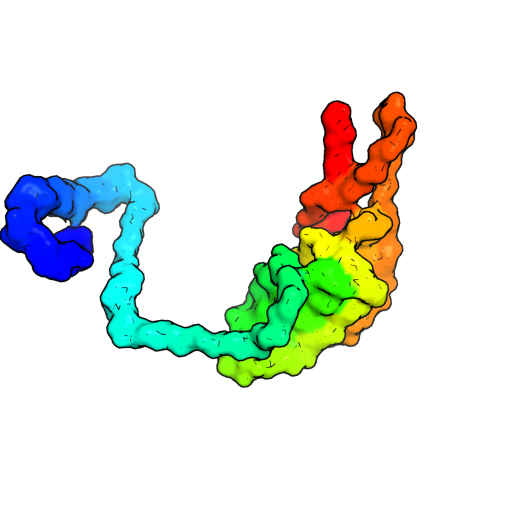 ILE A CA 1
ATOM 735 C C . ILE A 1 94 ? 5.309 -9.499 -2.279 1.00 96.69 94 ILE A C 1
ATOM 737 O O . ILE A 1 94 ? 5.598 -8.828 -1.291 1.00 96.69 94 ILE A O 1
ATOM 741 N N . ASP A 1 95 ? 6.213 -10.160 -2.997 1.00 95.19 95 ASP A N 1
ATOM 742 C CA . ASP A 1 95 ? 7.662 -9.991 -2.857 1.00 95.19 95 ASP A CA 1
ATOM 743 C C . ASP A 1 95 ? 8.176 -9.268 -4.109 1.00 95.19 95 ASP A C 1
ATOM 745 O O . ASP A 1 95 ? 8.013 -9.750 -5.235 1.00 95.19 95 ASP A O 1
ATOM 749 N N . THR A 1 96 ? 8.790 -8.100 -3.930 1.00 93.31 96 THR A N 1
ATOM 750 C CA . THR A 1 96 ? 9.374 -7.279 -5.008 1.00 93.31 96 THR A CA 1
ATOM 751 C C . THR A 1 96 ? 10.740 -7.794 -5.479 1.00 93.31 96 THR A C 1
ATOM 753 O O . THR A 1 96 ? 11.636 -7.023 -5.848 1.00 93.31 96 THR A O 1
ATOM 756 N N . ALA A 1 97 ? 10.920 -9.118 -5.448 1.00 90.06 97 ALA A N 1
ATOM 757 C CA . ALA A 1 97 ? 12.195 -9.800 -5.636 1.00 90.06 97 ALA A CA 1
ATOM 758 C C . ALA A 1 97 ? 13.286 -9.234 -4.710 1.00 90.06 97 ALA A C 1
ATOM 760 O O . ALA A 1 97 ? 14.417 -8.979 -5.138 1.00 90.06 97 ALA A O 1
ATOM 761 N N . ARG A 1 98 ? 12.917 -9.008 -3.442 1.00 85.62 98 ARG A N 1
ATOM 762 C CA . ARG A 1 98 ? 13.769 -8.437 -2.388 1.00 85.62 98 ARG A CA 1
ATOM 763 C C . ARG A 1 98 ? 14.394 -7.088 -2.747 1.00 85.62 98 ARG A C 1
ATOM 765 O O . ARG A 1 98 ? 15.525 -6.784 -2.360 1.00 85.62 98 ARG A O 1
ATOM 772 N N . SER A 1 99 ? 13.697 -6.294 -3.556 1.00 90.19 99 SER A N 1
ATOM 773 C CA . SER A 1 99 ? 14.132 -4.937 -3.875 1.00 90.19 99 SER A CA 1
ATOM 774 C C . SER A 1 99 ? 13.689 -3.999 -2.760 1.00 90.19 99 SER A C 1
ATOM 776 O O . SER A 1 99 ? 12.519 -4.008 -2.382 1.00 90.19 99 SER A O 1
ATOM 778 N N . VAL A 1 100 ? 14.610 -3.167 -2.267 1.00 92.88 100 VAL A N 1
ATOM 779 C CA . VAL A 1 100 ? 14.312 -2.251 -1.160 1.00 92.88 100 VAL A CA 1
ATOM 780 C C . VAL A 1 100 ? 13.233 -1.257 -1.575 1.00 92.88 100 VAL A C 1
ATOM 782 O O . VAL A 1 100 ? 13.389 -0.555 -2.580 1.00 92.88 100 VAL A O 1
ATOM 785 N N . VAL A 1 101 ? 12.141 -1.223 -0.809 1.00 95.00 101 VAL A N 1
ATOM 786 C CA . VAL A 1 101 ? 10.967 -0.383 -1.076 1.00 95.00 101 VAL A CA 1
ATOM 787 C C . VAL A 1 101 ? 11.173 1.000 -0.478 1.00 95.00 101 VAL A C 1
ATOM 789 O O . VAL A 1 101 ? 11.522 1.138 0.688 1.00 95.00 101 VAL A O 1
ATOM 792 N N . LEU A 1 102 ? 10.923 2.027 -1.284 1.00 94.00 102 LEU A N 1
ATOM 793 C CA . LEU A 1 102 ? 10.955 3.432 -0.872 1.00 94.00 102 LEU A CA 1
ATOM 794 C C . LEU A 1 102 ? 9.559 3.978 -0.548 1.00 94.00 102 LEU A C 1
ATOM 796 O O . LEU A 1 102 ? 9.430 4.945 0.193 1.00 94.00 102 LEU A O 1
ATOM 800 N N . GLY A 1 103 ? 8.515 3.366 -1.107 1.00 94.88 103 GLY A N 1
ATOM 801 C CA . GLY A 1 103 ? 7.124 3.727 -0.850 1.00 94.88 103 GLY A CA 1
ATOM 802 C C . GLY A 1 103 ? 6.160 2.993 -1.777 1.00 94.88 103 GLY A C 1
ATOM 803 O O . GLY A 1 103 ? 6.563 2.451 -2.813 1.00 94.88 103 GLY A O 1
ATOM 804 N N . ILE A 1 104 ? 4.880 2.996 -1.409 1.00 97.44 104 ILE A N 1
ATOM 805 C CA . ILE A 1 104 ? 3.797 2.346 -2.151 1.00 97.44 104 ILE A CA 1
ATOM 806 C C . ILE A 1 104 ? 2.614 3.294 -2.366 1.00 97.44 104 ILE A C 1
ATOM 808 O O . ILE A 1 104 ? 2.283 4.127 -1.524 1.00 97.44 104 ILE A O 1
ATOM 812 N N . ARG A 1 105 ? 1.923 3.175 -3.499 1.00 97.44 105 ARG A N 1
ATOM 813 C CA . ARG A 1 105 ? 0.678 3.911 -3.766 1.00 97.44 105 ARG A CA 1
ATOM 814 C C . ARG A 1 105 ? -0.302 3.028 -4.523 1.00 97.44 105 ARG A C 1
ATOM 816 O O . ARG A 1 105 ? 0.093 2.291 -5.423 1.00 97.44 105 ARG A O 1
ATOM 823 N N . LEU A 1 106 ? -1.578 3.156 -4.188 1.00 97.19 106 LEU A N 1
ATOM 824 C CA . LEU A 1 106 ? -2.676 2.594 -4.964 1.00 97.19 106 LEU A CA 1
ATOM 825 C C . LEU A 1 106 ? -3.185 3.641 -5.950 1.00 97.19 106 LEU A C 1
ATOM 827 O O . LEU A 1 106 ? -3.203 4.840 -5.653 1.00 97.19 106 LEU A O 1
ATOM 831 N N . THR A 1 107 ? -3.613 3.190 -7.124 1.00 96.38 107 THR A N 1
ATOM 832 C CA . THR A 1 107 ? -4.475 4.009 -7.977 1.00 96.38 107 THR A CA 1
ATOM 833 C C . THR A 1 107 ? -5.814 4.244 -7.281 1.00 96.38 107 THR A C 1
ATOM 835 O O . THR A 1 107 ? -6.208 3.493 -6.393 1.00 96.38 107 THR A O 1
ATOM 838 N N . THR A 1 108 ? -6.542 5.294 -7.661 1.00 94.38 108 THR A N 1
ATOM 839 C CA . THR A 1 108 ? -7.803 5.658 -6.985 1.00 94.38 108 THR A CA 1
ATOM 840 C C . THR A 1 108 ? -8.900 4.599 -7.124 1.00 94.38 108 THR A C 1
ATOM 842 O O . THR A 1 108 ? -9.838 4.591 -6.339 1.00 94.38 108 THR A O 1
ATOM 845 N N . ASP A 1 109 ? -8.811 3.745 -8.145 1.00 94.69 109 ASP A N 1
ATOM 846 C CA . ASP A 1 109 ? -9.677 2.581 -8.365 1.00 94.69 109 ASP A CA 1
ATOM 847 C C . ASP A 1 109 ? -9.120 1.292 -7.730 1.00 94.69 109 ASP A C 1
ATOM 849 O O . ASP A 1 109 ? -9.700 0.225 -7.902 1.00 94.69 109 ASP A O 1
ATOM 853 N N . GLU A 1 110 ? -7.976 1.384 -7.046 1.00 95.56 110 GLU A N 1
ATOM 854 C CA . GLU A 1 110 ? -7.229 0.301 -6.395 1.00 95.56 110 GLU A CA 1
ATOM 855 C C . GLU A 1 110 ? -6.881 -0.884 -7.285 1.00 95.56 110 GLU A C 1
ATOM 857 O O . GLU A 1 110 ? -6.499 -1.947 -6.793 1.00 95.56 110 GLU A O 1
ATOM 862 N N . LYS A 1 111 ? -6.964 -0.710 -8.602 1.00 95.44 111 LYS A N 1
ATOM 863 C CA . LYS A 1 111 ? -6.647 -1.769 -9.549 1.00 95.44 111 LYS A CA 1
ATOM 864 C C . LYS A 1 111 ? -5.149 -2.045 -9.595 1.00 95.44 111 LYS A C 1
ATOM 866 O O . LYS A 1 111 ? -4.740 -3.196 -9.762 1.00 95.44 111 LYS A O 1
ATOM 871 N N . TYR A 1 112 ? -4.337 -1.002 -9.436 1.00 96.50 112 TYR A N 1
ATOM 872 C CA . TYR A 1 112 ? -2.889 -1.103 -9.512 1.00 96.50 112 TYR A CA 1
ATOM 873 C C . TYR A 1 112 ? -2.224 -0.639 -8.224 1.00 96.50 112 TYR A C 1
ATOM 875 O O . TYR A 1 112 ? -2.573 0.394 -7.651 1.00 96.50 112 TYR A O 1
ATOM 883 N N . LEU A 1 113 ? -1.221 -1.406 -7.810 1.00 97.44 113 LEU A N 1
ATOM 884 C CA . LEU A 1 113 ? -0.281 -1.037 -6.762 1.00 97.44 113 LEU A CA 1
ATOM 885 C C . LEU A 1 113 ? 1.036 -0.650 -7.429 1.00 97.44 113 LEU A C 1
ATOM 887 O O . LEU A 1 113 ? 1.620 -1.451 -8.158 1.00 97.44 113 LEU A O 1
ATOM 891 N N . VAL A 1 114 ? 1.509 0.566 -7.176 1.00 97.62 114 VAL A N 1
ATOM 892 C CA . VAL A 1 114 ? 2.810 1.039 -7.652 1.00 97.62 114 VAL A CA 1
ATOM 893 C C . VAL A 1 114 ? 3.779 1.101 -6.484 1.00 97.62 114 VAL A C 1
ATOM 895 O O . VAL A 1 114 ? 3.459 1.654 -5.431 1.00 97.62 114 VAL A O 1
ATOM 898 N N . VAL A 1 115 ? 4.965 0.542 -6.688 1.00 97.31 115 VAL A N 1
ATOM 899 C CA . VAL A 1 115 ? 6.023 0.432 -5.685 1.00 97.31 115 VAL A CA 1
ATOM 900 C C . VAL A 1 115 ? 7.277 1.106 -6.218 1.00 97.31 115 VAL A C 1
ATOM 902 O O . VAL A 1 115 ? 7.778 0.722 -7.273 1.00 97.31 115 VAL A O 1
ATOM 905 N N . ALA A 1 116 ? 7.796 2.094 -5.495 1.00 95.75 116 ALA A N 1
ATOM 906 C CA . ALA A 1 116 ? 9.089 2.695 -5.802 1.00 95.75 116 ALA A CA 1
ATOM 907 C C . ALA A 1 116 ? 10.211 1.922 -5.107 1.00 95.75 116 ALA A C 1
ATOM 909 O O . ALA A 1 116 ? 10.078 1.555 -3.938 1.00 95.75 116 ALA A O 1
ATOM 910 N N . THR A 1 117 ? 11.323 1.699 -5.809 1.00 94.12 117 THR A N 1
ATOM 911 C CA . THR A 1 117 ? 12.469 0.946 -5.282 1.00 94.12 117 THR A CA 1
ATOM 912 C C . THR A 1 117 ? 13.767 1.751 -5.317 1.00 94.12 117 THR A C 1
ATOM 914 O O . THR A 1 117 ? 13.919 2.697 -6.094 1.00 94.12 117 THR A O 1
ATOM 917 N N . THR A 1 118 ? 14.756 1.326 -4.528 1.00 90.81 118 THR A N 1
ATOM 918 C CA . THR A 1 118 ? 16.126 1.879 -4.558 1.00 90.81 118 THR A CA 1
ATOM 919 C C . THR A 1 118 ? 16.873 1.619 -5.866 1.00 90.81 118 THR A C 1
ATOM 921 O O . THR A 1 118 ? 17.916 2.223 -6.101 1.00 90.81 118 THR A O 1
ATOM 924 N N . LYS A 1 119 ? 16.350 0.758 -6.750 1.00 88.94 119 LYS A N 1
ATOM 925 C CA . LYS A 1 119 ? 16.903 0.516 -8.092 1.00 88.94 119 LYS A CA 1
ATOM 926 C C . LYS A 1 119 ? 16.443 1.555 -9.118 1.00 88.94 119 LYS A C 1
ATOM 928 O O . LYS A 1 119 ? 16.628 1.344 -10.312 1.00 88.94 119 LYS A O 1
ATOM 933 N N . ASN A 1 120 ? 15.830 2.655 -8.675 1.00 89.50 120 ASN A N 1
ATOM 934 C CA . ASN A 1 120 ? 15.195 3.653 -9.535 1.00 89.50 120 ASN A CA 1
ATOM 935 C C . ASN A 1 120 ? 14.085 3.084 -10.419 1.00 89.50 120 ASN A C 1
ATOM 937 O O . ASN A 1 120 ? 13.821 3.604 -11.503 1.00 89.50 120 ASN A O 1
ATOM 941 N N . THR A 1 121 ? 13.416 2.028 -9.966 1.00 92.38 121 THR A N 1
ATOM 942 C CA . THR A 1 121 ? 12.310 1.436 -10.711 1.00 92.38 121 THR A CA 1
ATOM 943 C C . THR A 1 121 ? 10.987 1.664 -10.001 1.00 92.38 121 THR A C 1
ATOM 945 O O . THR A 1 121 ? 10.900 1.616 -8.771 1.00 92.38 121 THR A O 1
ATOM 948 N N . LEU A 1 122 ? 9.950 1.936 -10.793 1.00 95.88 122 LEU A N 1
ATOM 949 C CA . LEU A 1 122 ? 8.563 1.798 -10.377 1.00 95.88 122 LEU A CA 1
ATOM 950 C C . LEU A 1 122 ? 8.075 0.422 -10.827 1.00 95.88 122 LEU A C 1
ATOM 952 O O . LEU A 1 122 ? 8.002 0.145 -12.026 1.00 95.88 122 LEU A O 1
ATOM 956 N N . LEU A 1 123 ? 7.740 -0.431 -9.867 1.00 96.88 123 LEU A N 1
ATOM 957 C CA . LEU A 1 123 ? 7.077 -1.705 -10.118 1.00 96.88 123 LEU A CA 1
ATOM 958 C C . LEU A 1 123 ? 5.569 -1.480 -10.096 1.00 96.88 123 LEU A C 1
ATOM 960 O O . LEU A 1 123 ? 5.044 -0.895 -9.151 1.00 96.88 123 LEU A O 1
ATOM 964 N N . ILE A 1 124 ? 4.875 -1.944 -11.127 1.00 97.06 124 ILE A N 1
ATOM 965 C CA . ILE A 1 124 ? 3.425 -1.823 -11.267 1.00 97.06 124 ILE A CA 1
ATOM 966 C C . ILE A 1 124 ? 2.834 -3.222 -11.155 1.00 97.06 124 ILE A C 1
ATOM 968 O O . ILE A 1 124 ? 3.075 -4.071 -12.014 1.00 97.06 124 ILE A O 1
ATOM 972 N N . TYR A 1 125 ? 2.050 -3.453 -10.111 1.00 97.56 125 TYR A N 1
ATOM 973 C CA . TYR A 1 125 ? 1.359 -4.710 -9.852 1.00 97.56 125 TYR A CA 1
ATOM 974 C C . TYR A 1 125 ? -0.134 -4.586 -10.143 1.00 97.56 125 TYR A C 1
ATOM 976 O O . TYR A 1 125 ? -0.743 -3.548 -9.878 1.00 97.56 125 TYR A O 1
ATOM 984 N N . ASP A 1 126 ? -0.746 -5.673 -10.612 1.00 96.69 126 ASP A N 1
ATOM 985 C CA . ASP A 1 126 ? -2.188 -5.874 -10.458 1.00 96.69 126 ASP A CA 1
ATOM 986 C C . ASP A 1 126 ? -2.450 -6.101 -8.966 1.00 96.69 126 ASP A C 1
ATOM 988 O O . ASP A 1 126 ? -2.006 -7.102 -8.395 1.00 96.69 126 ASP A O 1
ATOM 992 N N . ASN A 1 127 ? -3.135 -5.160 -8.318 1.00 95.06 127 ASN A N 1
ATOM 993 C CA . ASN A 1 127 ? -3.370 -5.226 -6.879 1.00 95.06 127 ASN A CA 1
ATOM 994 C C . ASN A 1 127 ? -4.216 -6.454 -6.514 1.00 95.06 127 ASN A C 1
ATOM 996 O O . ASN A 1 127 ? -3.985 -7.079 -5.483 1.00 95.06 127 ASN A O 1
ATOM 1000 N N . HIS A 1 128 ? -5.177 -6.840 -7.359 1.00 92.75 128 HIS A N 1
ATOM 1001 C CA . HIS A 1 128 ? -6.085 -7.945 -7.064 1.00 92.75 128 HIS A CA 1
ATOM 1002 C C . HIS A 1 128 ? -5.427 -9.311 -7.229 1.00 92.75 128 HIS A C 1
ATOM 1004 O O . HIS A 1 128 ? -5.627 -10.188 -6.387 1.00 92.75 128 HIS A O 1
ATOM 1010 N N . LYS A 1 129 ? -4.638 -9.469 -8.294 1.00 94.25 129 LYS A N 1
ATOM 1011 C CA . LYS A 1 129 ? -3.969 -10.726 -8.654 1.00 94.25 129 LYS A CA 1
ATOM 1012 C C . LYS A 1 129 ? -2.573 -10.870 -8.055 1.00 94.25 129 LYS A C 1
ATOM 1014 O O . LYS A 1 129 ? -1.990 -11.943 -8.169 1.00 94.25 129 LYS A O 1
ATOM 1019 N N . SER A 1 130 ? -2.037 -9.807 -7.454 1.00 94.75 130 SER A N 1
ATOM 1020 C CA . SER A 1 130 ? -0.696 -9.777 -6.858 1.00 94.75 130 SER A CA 1
ATOM 1021 C C . SER A 1 130 ? 0.412 -10.170 -7.842 1.00 94.75 130 SER A C 1
ATOM 1023 O O . SER A 1 130 ? 1.412 -10.771 -7.456 1.00 94.75 130 SER A O 1
ATOM 1025 N N . CYS A 1 131 ? 0.248 -9.831 -9.123 1.00 95.38 131 CYS A N 1
ATOM 1026 C CA . CYS A 1 131 ? 1.224 -10.129 -10.167 1.00 95.38 131 CYS A CA 1
ATOM 1027 C C . CYS A 1 131 ? 1.866 -8.853 -10.715 1.00 95.38 131 CYS A C 1
ATOM 1029 O O . CYS A 1 131 ? 1.208 -7.821 -10.859 1.00 95.38 131 CYS A O 1
ATOM 1031 N N . LEU A 1 132 ? 3.166 -8.930 -11.008 1.00 97.38 132 LEU A N 1
ATOM 1032 C CA . LEU A 1 132 ? 3.907 -7.835 -11.623 1.00 97.38 132 LEU A CA 1
ATOM 1033 C C . LEU A 1 132 ? 3.448 -7.674 -13.076 1.00 97.38 132 LEU A C 1
ATOM 1035 O O . LEU A 1 132 ? 3.491 -8.628 -13.851 1.00 97.38 132 LEU A O 1
ATOM 1039 N N . LEU A 1 133 ? 3.015 -6.470 -13.437 1.00 96.81 133 LEU A N 1
ATOM 1040 C CA . LEU A 1 133 ? 2.578 -6.124 -14.789 1.00 96.81 133 LEU A CA 1
ATOM 1041 C C . LEU A 1 133 ? 3.673 -5.411 -15.575 1.00 96.81 133 LEU A C 1
ATOM 1043 O O . LEU A 1 133 ? 3.821 -5.644 -16.771 1.00 96.81 133 LEU A O 1
ATOM 1047 N N . SER A 1 134 ? 4.411 -4.517 -14.918 1.00 95.88 134 SER A N 1
ATOM 1048 C CA . SER A 1 134 ? 5.444 -3.713 -15.565 1.00 95.88 134 SER A CA 1
ATOM 1049 C C . SER A 1 134 ? 6.489 -3.245 -14.566 1.00 95.88 134 SER A C 1
ATOM 1051 O O . SER A 1 134 ? 6.190 -2.995 -13.401 1.00 95.88 134 SER A O 1
ATOM 1053 N N . GLU A 1 135 ? 7.700 -3.042 -15.066 1.00 95.50 135 GLU A N 1
ATOM 1054 C CA . GLU A 1 135 ? 8.793 -2.377 -14.369 1.00 95.50 135 GLU A CA 1
ATOM 1055 C C . GLU A 1 135 ? 9.239 -1.178 -15.209 1.00 95.50 135 GLU A C 1
ATOM 1057 O O . GLU A 1 135 ? 9.473 -1.307 -16.411 1.00 95.50 135 GLU A O 1
ATOM 1062 N N . VAL A 1 136 ? 9.293 0.005 -14.597 1.00 94.12 136 VAL A N 1
ATOM 1063 C CA . VAL A 1 136 ? 9.617 1.262 -15.283 1.00 94.12 136 VAL A CA 1
ATOM 1064 C C . VAL A 1 136 ? 10.839 1.895 -14.635 1.00 94.12 136 VAL A C 1
ATOM 1066 O O . VAL A 1 136 ? 10.782 2.322 -13.485 1.00 94.12 136 VAL A O 1
ATOM 1069 N N . GLU A 1 137 ? 11.940 1.978 -15.377 1.00 92.12 137 GLU A N 1
ATOM 1070 C CA . GLU A 1 137 ? 13.184 2.608 -14.926 1.00 92.12 137 GLU A CA 1
ATOM 1071 C C . GLU A 1 137 ? 13.112 4.140 -15.055 1.00 92.12 137 GLU A C 1
ATOM 1073 O O . GLU A 1 137 ? 12.841 4.679 -16.131 1.00 92.12 137 GLU A O 1
ATOM 1078 N N . ILE A 1 138 ? 13.391 4.854 -13.963 1.00 87.88 138 ILE A N 1
ATOM 1079 C CA . ILE A 1 138 ? 13.390 6.316 -13.892 1.00 87.88 138 ILE A CA 1
ATOM 1080 C C . ILE A 1 138 ? 14.825 6.834 -14.017 1.00 87.88 138 ILE A C 1
ATOM 1082 O O . ILE A 1 138 ? 15.656 6.680 -13.118 1.00 87.88 138 ILE A O 1
ATOM 1086 N N . LYS A 1 139 ? 15.117 7.488 -15.145 1.00 82.12 139 LYS A N 1
ATOM 1087 C CA . LYS A 1 139 ? 16.437 8.064 -15.441 1.00 82.12 139 LYS A CA 1
ATOM 1088 C C . LYS A 1 139 ? 16.440 9.570 -15.216 1.00 82.12 139 LYS A C 1
ATOM 1090 O O . LYS A 1 139 ? 15.555 10.276 -15.693 1.00 82.12 139 LYS A O 1
ATOM 1095 N N . GLY A 1 140 ? 17.472 10.061 -14.531 1.00 67.62 140 GLY A N 1
ATOM 1096 C CA . GLY A 1 140 ? 17.742 11.493 -14.416 1.00 67.62 140 GLY A CA 1
ATOM 1097 C C . GLY A 1 140 ? 18.185 12.096 -15.750 1.00 67.62 140 GLY A C 1
ATOM 1098 O O . GLY A 1 140 ? 18.705 11.400 -16.627 1.00 67.62 140 GLY A O 1
ATOM 1099 N N . SER A 1 141 ? 17.989 13.404 -15.922 1.00 58.75 141 SER A N 1
ATOM 1100 C CA . SER A 1 141 ? 18.475 14.100 -17.113 1.00 58.75 141 SER A CA 1
ATOM 1101 C C . SER A 1 141 ? 20.006 14.205 -17.072 1.00 58.75 141 SER A C 1
ATOM 1103 O O . SER A 1 141 ? 20.599 14.614 -16.077 1.00 58.75 141 SER A O 1
ATOM 1105 N N . LYS A 1 142 ? 20.677 13.884 -18.186 1.00 53.72 142 LYS A N 1
ATOM 1106 C CA . LYS A 1 142 ? 22.144 14.021 -18.331 1.00 53.72 142 LYS A CA 1
ATOM 1107 C C . LYS A 1 142 ? 22.638 15.484 -18.352 1.00 53.72 142 LYS A C 1
ATOM 1109 O O . LYS A 1 142 ? 23.790 15.724 -18.684 1.00 53.72 142 LYS A O 1
ATOM 1114 N N . HIS A 1 143 ? 21.768 16.460 -18.083 1.00 46.97 143 HIS A N 1
ATOM 1115 C CA . HIS A 1 143 ? 22.066 17.895 -18.198 1.00 46.97 143 HIS A CA 1
ATOM 1116 C C . HIS A 1 143 ? 22.535 18.546 -16.885 1.00 46.97 143 HIS A C 1
ATOM 1118 O O . HIS A 1 143 ? 22.816 19.740 -16.877 1.00 46.97 143 HIS A O 1
ATOM 1124 N N . SER A 1 144 ? 22.675 17.788 -15.793 1.00 44.16 144 SER A N 1
ATOM 1125 C CA . SER A 1 144 ? 23.388 18.245 -14.594 1.00 44.16 144 SER A CA 1
ATOM 1126 C C . SER A 1 144 ? 24.831 17.742 -14.656 1.00 44.16 144 SER A C 1
ATOM 1128 O O . SER A 1 144 ? 25.071 16.536 -14.642 1.00 44.16 144 SER A O 1
ATOM 1130 N N . GLY A 1 145 ? 25.792 18.659 -14.781 1.00 46.56 145 GLY A N 1
ATOM 1131 C CA . GLY A 1 145 ? 27.228 18.398 -14.951 1.00 46.56 145 GLY A CA 1
ATOM 1132 C C . GLY A 1 145 ? 27.946 17.804 -13.734 1.00 46.56 145 GLY A C 1
ATOM 1133 O O . GLY A 1 145 ? 29.129 18.068 -13.547 1.00 46.56 145 GLY A O 1
ATOM 1134 N N . VAL A 1 146 ? 27.267 17.007 -12.910 1.00 49.03 146 VAL A N 1
ATOM 1135 C CA . VAL A 1 146 ? 27.875 16.310 -11.774 1.00 49.03 146 VAL A CA 1
ATOM 1136 C C . VAL A 1 146 ? 27.968 14.826 -12.109 1.00 49.03 146 VAL A C 1
ATOM 1138 O O . VAL A 1 146 ? 27.043 14.041 -11.908 1.00 49.03 146 VAL A O 1
ATOM 1141 N N . ALA A 1 147 ? 29.117 14.440 -12.657 1.00 47.53 147 ALA A N 1
ATOM 1142 C CA . ALA A 1 147 ? 29.490 13.044 -12.816 1.00 47.53 147 ALA A CA 1
ATOM 1143 C C . ALA A 1 147 ? 29.710 12.423 -11.424 1.00 47.53 147 ALA A C 1
ATOM 1145 O O . ALA A 1 147 ? 30.743 12.658 -10.804 1.00 47.53 147 ALA A O 1
ATOM 1146 N N . GLY A 1 148 ? 28.742 11.645 -10.928 1.00 52.84 148 GLY A N 1
ATOM 1147 C CA . GLY A 1 148 ? 28.975 10.739 -9.793 1.00 52.84 148 GLY A CA 1
ATOM 1148 C C . GLY A 1 148 ? 27.805 10.473 -8.843 1.00 52.84 148 GLY A C 1
ATOM 1149 O O . GLY A 1 148 ? 27.900 9.540 -8.053 1.00 52.84 148 GLY A O 1
ATOM 1150 N N . GLY A 1 149 ? 26.710 11.237 -8.894 1.00 54.97 149 GLY A N 1
ATOM 1151 C CA . GLY A 1 149 ? 25.568 11.022 -7.994 1.00 54.97 149 GLY A CA 1
ATOM 1152 C C . GLY A 1 149 ? 24.608 9.941 -8.498 1.00 54.97 149 GLY A C 1
ATOM 1153 O O . GLY A 1 149 ? 24.018 10.100 -9.566 1.00 54.97 149 GLY A O 1
ATOM 1154 N N . VAL A 1 150 ? 24.405 8.867 -7.728 1.00 61.44 150 VAL A N 1
ATOM 1155 C CA . VAL A 1 150 ? 23.235 7.989 -7.904 1.00 61.44 150 VAL A CA 1
ATOM 1156 C C . VAL A 1 150 ? 22.022 8.771 -7.406 1.00 61.44 150 VAL A C 1
ATOM 1158 O O . VAL A 1 150 ? 21.885 9.004 -6.210 1.00 61.44 150 VAL A 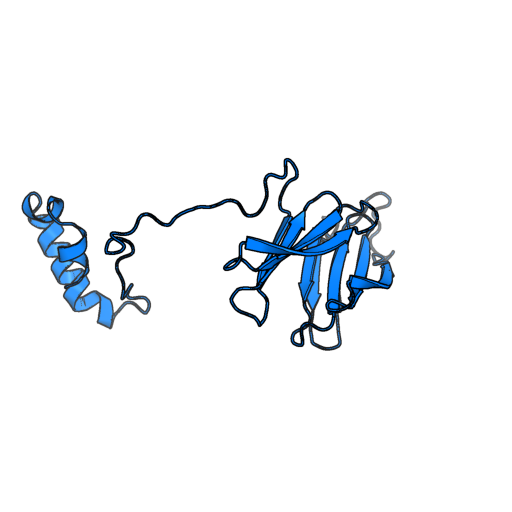O 1
ATOM 1161 N N . ALA A 1 151 ? 21.183 9.248 -8.320 1.00 69.94 151 ALA A N 1
ATOM 1162 C CA . ALA A 1 151 ? 19.969 9.971 -7.958 1.00 69.94 151 ALA A CA 1
ATOM 1163 C C . ALA A 1 151 ? 18.869 8.954 -7.652 1.00 69.94 151 ALA A C 1
ATOM 1165 O O . ALA A 1 151 ? 18.476 8.248 -8.568 1.00 69.94 151 ALA A O 1
ATOM 1166 N N . PHE A 1 152 ? 18.377 8.868 -6.417 1.00 82.00 152 PHE A N 1
ATOM 1167 C CA . PHE A 1 152 ? 17.276 7.965 -6.060 1.00 82.00 152 PHE A CA 1
ATOM 1168 C C . PHE A 1 152 ? 15.912 8.621 -6.283 1.00 82.00 152 PHE A C 1
ATOM 1170 O O . PHE A 1 152 ? 15.803 9.850 -6.322 1.00 82.00 152 PHE A O 1
ATOM 1177 N N . ILE A 1 153 ? 14.859 7.810 -6.423 1.00 88.94 153 ILE A N 1
ATOM 1178 C CA . ILE A 1 153 ? 13.480 8.312 -6.379 1.00 88.94 153 ILE A CA 1
ATOM 1179 C C . ILE A 1 153 ? 13.243 8.897 -4.984 1.00 88.94 153 ILE A C 1
ATOM 1181 O O . ILE A 1 153 ? 13.246 8.170 -3.999 1.00 88.94 153 ILE A O 1
ATOM 1185 N N . ASN A 1 154 ? 13.032 10.210 -4.907 1.00 88.69 154 ASN A N 1
ATOM 1186 C CA . ASN A 1 154 ? 12.745 10.902 -3.649 1.00 88.69 154 ASN A CA 1
ATOM 1187 C C . ASN A 1 154 ? 11.248 10.840 -3.306 1.00 88.69 154 ASN A C 1
ATOM 1189 O O . ASN A 1 154 ? 10.842 10.892 -2.150 1.00 88.69 154 ASN A O 1
ATOM 1193 N N . GLY A 1 155 ? 10.403 10.725 -4.327 1.00 89.81 155 GLY A N 1
ATOM 1194 C CA . GLY A 1 155 ? 8.977 10.531 -4.142 1.00 89.81 155 GLY A CA 1
ATOM 1195 C C . GLY A 1 155 ? 8.254 10.307 -5.458 1.00 89.81 155 GLY A C 1
ATOM 1196 O O . GLY A 1 155 ? 8.806 10.496 -6.547 1.00 89.81 155 GLY A O 1
ATOM 1197 N N . PHE A 1 156 ? 7.003 9.877 -5.342 1.00 93.25 156 PHE A N 1
ATOM 1198 C CA . PHE A 1 156 ? 6.113 9.712 -6.476 1.00 93.25 156 PHE A CA 1
ATOM 1199 C C . PHE A 1 156 ? 4.654 9.928 -6.072 1.00 93.25 156 PHE A C 1
ATOM 1201 O O . PHE A 1 156 ? 4.278 9.833 -4.903 1.00 93.25 156 PHE A O 1
ATOM 1208 N N . THR A 1 157 ? 3.829 10.238 -7.063 1.00 93.00 157 THR A N 1
ATOM 1209 C CA . THR A 1 157 ? 2.384 10.396 -6.925 1.00 93.00 157 THR A CA 1
ATOM 1210 C C . THR A 1 157 ? 1.668 9.730 -8.091 1.00 93.00 157 THR A C 1
ATOM 1212 O O . THR A 1 157 ? 2.237 9.570 -9.176 1.00 93.00 157 THR A O 1
ATOM 1215 N N . LEU A 1 158 ? 0.418 9.339 -7.861 1.00 94.38 158 LEU A N 1
ATOM 1216 C CA . LEU A 1 158 ? -0.421 8.658 -8.835 1.00 94.38 158 LEU A CA 1
ATOM 1217 C C . LEU A 1 158 ? -1.715 9.433 -9.083 1.00 94.38 158 LEU A C 1
ATOM 1219 O O . LEU A 1 158 ? -2.265 10.089 -8.203 1.00 94.38 158 LEU A O 1
ATOM 1223 N N . SER A 1 159 ? -2.226 9.272 -10.294 1.00 89.69 159 SER A N 1
ATOM 1224 C CA . SER A 1 159 ? -3.625 9.479 -10.658 1.00 89.69 159 SER A CA 1
ATOM 1225 C C . SER A 1 159 ? -4.205 8.149 -11.157 1.00 89.69 159 SER A C 1
ATOM 1227 O O . SER A 1 159 ? -3.533 7.120 -11.115 1.00 89.69 159 SER A O 1
ATOM 1229 N N . THR A 1 160 ? -5.430 8.159 -11.682 1.00 83.31 160 THR A N 1
ATOM 1230 C CA . THR A 1 160 ? -6.043 6.979 -12.318 1.00 83.31 160 THR A CA 1
ATOM 1231 C C . THR A 1 160 ? -5.202 6.390 -13.455 1.00 83.31 160 THR A C 1
ATOM 1233 O O . THR A 1 160 ? -5.178 5.177 -13.623 1.00 83.31 160 THR A O 1
ATOM 1236 N N . HIS A 1 161 ? -4.518 7.232 -14.239 1.00 85.88 161 HIS A N 1
ATOM 1237 C CA . HIS A 1 161 ? -3.838 6.812 -15.476 1.00 85.88 161 HIS A CA 1
ATOM 1238 C C . HIS A 1 161 ? -2.376 7.255 -15.579 1.00 85.88 161 HIS A C 1
ATOM 1240 O O . HIS A 1 161 ? -1.676 6.848 -16.502 1.00 85.88 161 HIS A O 1
ATOM 1246 N N . HIS A 1 162 ? -1.906 8.097 -14.661 1.00 88.38 162 HIS A N 1
ATOM 1247 C CA . HIS A 1 162 ? -0.557 8.656 -14.709 1.00 88.38 162 HIS A CA 1
ATOM 1248 C C . HIS A 1 162 ? 0.161 8.431 -13.389 1.00 88.38 162 HIS A C 1
ATOM 1250 O O . HIS A 1 162 ? -0.434 8.600 -12.325 1.00 88.38 162 HIS A O 1
ATOM 1256 N N . ALA A 1 163 ? 1.452 8.136 -13.481 1.00 89.69 163 ALA A N 1
ATOM 1257 C CA . ALA A 1 163 ? 2.386 8.153 -12.370 1.00 89.69 163 ALA A CA 1
ATOM 1258 C C . ALA A 1 163 ? 3.435 9.237 -12.634 1.00 89.69 163 ALA A C 1
ATOM 1260 O O . ALA A 1 163 ? 3.944 9.348 -13.749 1.00 89.69 163 ALA A O 1
ATOM 1261 N N . LEU A 1 164 ? 3.759 10.028 -11.615 1.00 90.94 164 LEU A N 1
ATOM 1262 C CA . LEU A 1 164 ? 4.832 11.015 -11.669 1.00 90.94 164 LEU A CA 1
ATOM 1263 C C . LEU A 1 164 ? 5.791 10.728 -10.520 1.00 90.94 164 LEU A C 1
ATOM 1265 O O . LEU A 1 164 ? 5.387 10.765 -9.362 1.00 90.94 164 LEU A O 1
ATOM 1269 N N . ALA A 1 165 ? 7.050 10.450 -10.847 1.00 91.50 165 ALA A N 1
ATOM 1270 C CA . ALA A 1 165 ? 8.134 10.289 -9.887 1.00 91.50 165 ALA A CA 1
ATOM 1271 C C . ALA A 1 165 ? 9.189 11.369 -10.114 1.00 91.50 165 ALA A C 1
ATOM 1273 O O . ALA A 1 165 ? 9.435 11.777 -11.251 1.00 91.50 165 ALA A O 1
ATOM 1274 N N . TRP A 1 166 ? 9.817 11.824 -9.037 1.00 89.56 166 TRP A N 1
ATOM 1275 C CA . TRP A 1 166 ? 10.927 12.766 -9.101 1.00 89.56 166 TRP A CA 1
ATOM 1276 C C . TRP A 1 166 ? 12.127 12.207 -8.352 1.00 89.56 166 TRP A C 1
ATOM 1278 O O . TRP A 1 166 ? 12.006 11.520 -7.334 1.00 89.56 166 TRP A O 1
ATOM 1288 N N . LEU A 1 167 ? 13.302 12.503 -8.893 1.00 88.62 167 LEU A N 1
ATOM 1289 C CA . LEU A 1 167 ? 14.563 12.112 -8.292 1.00 88.62 167 LEU A CA 1
ATOM 1290 C C . LEU A 1 167 ? 15.015 13.175 -7.295 1.00 88.62 167 LEU A C 1
ATOM 1292 O O . LEU A 1 167 ? 14.627 14.343 -7.388 1.00 88.62 167 LEU A O 1
ATOM 1296 N N . GLU A 1 168 ? 15.844 12.771 -6.345 1.00 79.50 168 GLU A N 1
ATOM 1297 C CA . GLU A 1 168 ? 16.541 13.714 -5.485 1.00 79.50 168 GLU A CA 1
ATOM 1298 C C . GLU A 1 168 ? 17.445 14.606 -6.352 1.00 79.50 168 GLU A C 1
ATOM 1300 O O . GLU A 1 168 ? 18.270 14.118 -7.129 1.00 79.50 168 GLU A O 1
ATOM 1305 N N . ALA A 1 169 ? 17.245 15.925 -6.285 1.00 64.69 169 ALA A N 1
ATOM 1306 C CA . ALA A 1 169 ? 18.108 16.857 -6.994 1.00 64.69 169 ALA A CA 1
ATOM 1307 C C . ALA A 1 169 ? 19.485 16.840 -6.322 1.00 64.69 169 ALA A C 1
ATOM 1309 O O . ALA A 1 169 ? 19.590 17.091 -5.121 1.00 64.69 169 ALA A O 1
ATOM 1310 N N . SER A 1 170 ? 20.538 16.567 -7.095 1.00 53.28 170 SER A N 1
ATOM 1311 C CA . SER A 1 170 ? 21.905 16.848 -6.658 1.00 53.28 170 SER A CA 1
ATOM 1312 C C . SER A 1 170 ? 21.983 18.339 -6.316 1.00 53.28 170 SER A C 1
ATOM 1314 O O . SER A 1 170 ? 21.792 19.164 -7.214 1.00 53.28 170 SER A O 1
ATOM 1316 N N . LYS A 1 171 ? 22.169 18.666 -5.032 1.00 45.88 171 LYS A N 1
ATOM 1317 C CA . LYS A 1 171 ? 22.410 20.039 -4.569 1.00 45.88 171 LYS A CA 1
ATOM 1318 C C . LYS A 1 171 ? 23.635 20.651 -5.237 1.00 45.88 171 LYS A C 1
ATOM 1320 O O . LYS A 1 171 ? 24.593 19.891 -5.501 1.00 45.88 171 LYS A O 1
#

Foldseek 3Di:
DVQCVLDPPVCVVPVVVVVVVVCCVVCVVVPPP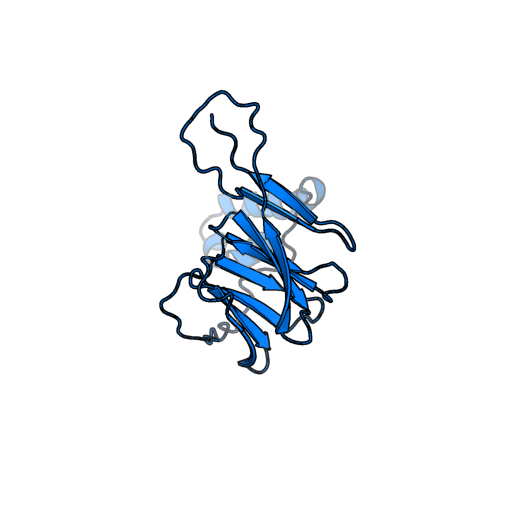DDPPDDPPVCPDDPPDDDLDDDPFDWLDWADDPPRQWIWTDTQQQKIWIARNVVSDTPDIARPVRFGWNDWDAENVNQWIWTFGQQQWIFIARRVVNDTDDIHHDDDDPPPPDPDDPWGFPDWDDYNPDIDTDTDDDD

Solvent-accessible surface area (backbone atoms only — not comparable to full-atom values): 10483 Å² total; per-residue (Å²): 104,60,63,57,65,73,39,63,74,64,42,80,80,32,69,69,59,41,51,53,37,51,50,44,45,70,46,36,76,79,78,42,96,76,72,82,90,64,68,87,77,76,57,85,63,79,78,84,85,73,80,81,70,93,70,94,64,56,75,66,43,76,45,78,52,96,50,91,51,34,37,38,39,33,26,37,65,14,44,34,38,34,32,34,66,81,82,56,39,80,75,48,74,39,72,57,81,63,38,40,40,76,43,75,45,61,29,86,81,52,56,37,32,38,34,36,28,74,85,25,29,40,39,35,26,35,48,86,75,62,39,83,73,48,77,45,81,64,77,80,74,88,82,60,94,63,91,81,74,86,62,42,63,68,48,71,51,68,46,84,89,48,76,51,72,44,59,48,76,84,125

Sequence (171 aa):
AELQQRLLPVVTSLPKLRHLLLECDKDGPKYCSIVPLHSSMDVTYSPERLPLCSSYMQIVEILPTLAPNIVLVALEDGSISTWDVESRQLLRQIDTARSVVLGIRLTTDEKYLVVATTKNTLLIYDNHKSCLLSEVEIKGSKHSGVAGGVAFINGFTLSTHHALAWLEASK

pLDDT: mean 81.65, std 15.97, range [44.16, 97.62]

Secondary structure (DSSP, 8-state):
-HHHHTTTTHHHH-HHHHHHHHHHHHHHHHH-S----S-TT---S------S---SSPEEEEEE-SSTTEEEEEETTSEEEEEETTTTEEEEEEE-TTPPEEEEEE-TTSSEEEEEETTSEEEEEETTTTEEEEEEE-PPPTTS--TT----EEEEEE-SS-EEEEEPP--

Organism: Nothobranchius kuhntae (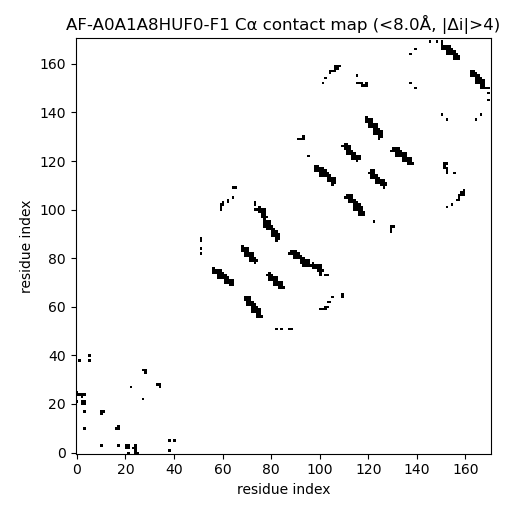NCBI:txid321403)

Radius of gyration: 23.7 Å; Cα contacts (8 Å, |Δi|>4): 275; chains: 1; bounding box: 48×44×62 Å

InterPro domains:
  IPR015943 WD40/YVTN repeat-like-containing domain superfamily [G3DSA:2.130.10.10] (35-169)
  IPR036322 WD40-repeat-containing domain superfamily [SSF50978] (67-158)
  IPR052752 NACHT and WD repeat domain-containing protein [PTHR19871] (1-126)

Mean predicted aligned error: 12.66 Å

Nearest PDB structures (foldseek):
  5juy-assembly1_A  TM=7.983E-01  e=4.960E-06  Homo sapiens
  5juy-assembly1_G  TM=7.983E-01  e=6.575E-06  Homo sapiens
  6km7-assembly2_B  TM=8.857E-01  e=1.546E-04  Homo sapiens
  7aju-assembly1_UL  TM=8.392E-01  e=8.313E-05  Saccharomyces cerevisiae S288C
  3zwl-assembly1_B  TM=7.872E-01  e=8.313E-05  Saccharomyces cerevisiae